Protein AF-A0A3C7WCQ2-F1 (afdb_monomer_lite)

Structure (mmCIF, N/CA/C/O backbone):
data_AF-A0A3C7WCQ2-F1
#
_entry.id   AF-A0A3C7WCQ2-F1
#
loop_
_atom_site.group_PDB
_atom_site.id
_atom_site.type_symbol
_atom_site.label_atom_id
_atom_site.label_alt_id
_atom_site.label_comp_id
_atom_site.label_asym_id
_atom_site.label_entity_id
_atom_site.label_seq_id
_atom_site.pdbx_PDB_ins_code
_atom_site.Cartn_x
_atom_site.Cartn_y
_atom_site.Cartn_z
_atom_site.occupancy
_atom_site.B_iso_or_equiv
_atom_site.auth_seq_id
_atom_site.auth_comp_id
_atom_site.auth_asym_id
_atom_site.auth_atom_id
_atom_site.pdbx_PDB_model_num
ATOM 1 N N . THR A 1 1 ? -6.906 2.577 -3.282 1.00 68.56 1 THR A N 1
ATOM 2 C CA . THR A 1 1 ? -6.595 4.025 -3.158 1.00 68.56 1 THR A CA 1
ATOM 3 C C . THR A 1 1 ? -5.579 4.474 -4.211 1.00 68.56 1 THR A C 1
ATOM 5 O O . THR A 1 1 ? -5.028 3.638 -4.922 1.00 68.56 1 THR A O 1
ATOM 8 N N . HIS A 1 2 ? -5.295 5.782 -4.325 1.00 80.06 2 HIS A N 1
ATOM 9 C CA . HIS A 1 2 ? -4.202 6.302 -5.170 1.00 80.06 2 HIS A CA 1
ATOM 10 C C . HIS A 1 2 ? -2.817 5.774 -4.736 1.00 80.06 2 HIS A C 1
ATOM 12 O O . HIS A 1 2 ? -1.966 5.510 -5.578 1.00 80.06 2 HIS A O 1
ATOM 18 N N . GLU A 1 3 ? -2.600 5.552 -3.436 1.00 83.38 3 GLU A N 1
ATOM 19 C CA . GLU A 1 3 ? -1.350 4.983 -2.919 1.00 83.38 3 GLU A CA 1
ATOM 20 C C . GLU A 1 3 ? -1.156 3.525 -3.342 1.00 83.38 3 GLU A C 1
ATOM 22 O O . GLU A 1 3 ? -0.083 3.186 -3.836 1.00 83.38 3 GLU A O 1
ATOM 27 N N . GLY A 1 4 ? -2.189 2.685 -3.212 1.00 82.94 4 GLY A N 1
ATOM 28 C CA . GLY A 1 4 ? -2.127 1.290 -3.657 1.00 82.94 4 GLY A CA 1
ATOM 29 C C . GLY A 1 4 ? -1.754 1.179 -5.138 1.00 82.94 4 GLY A C 1
ATOM 30 O O . GLY A 1 4 ? -0.865 0.412 -5.494 1.00 82.94 4 GLY A O 1
ATOM 31 N N . LYS A 1 5 ? -2.330 2.036 -5.996 1.00 86.38 5 LYS A N 1
ATOM 32 C CA . LYS A 1 5 ? -1.965 2.104 -7.422 1.00 86.38 5 LYS A CA 1
ATOM 33 C C . LYS A 1 5 ? -0.485 2.444 -7.629 1.00 86.38 5 LYS A C 1
ATOM 35 O O . LYS A 1 5 ? 0.174 1.784 -8.423 1.00 86.38 5 LYS A O 1
ATOM 40 N N . LEU A 1 6 ? 0.052 3.418 -6.887 1.00 88.94 6 LEU A N 1
ATOM 41 C CA . LEU A 1 6 ? 1.476 3.773 -6.955 1.00 88.94 6 LEU A CA 1
ATOM 42 C C . LEU A 1 6 ? 2.391 2.634 -6.480 1.00 88.94 6 LEU A C 1
ATOM 44 O O . LEU A 1 6 ? 3.466 2.440 -7.041 1.00 88.94 6 LEU A O 1
ATOM 48 N N . GLN A 1 7 ? 1.990 1.883 -5.452 1.00 87.31 7 GLN A N 1
ATOM 49 C CA . GLN A 1 7 ? 2.765 0.744 -4.949 1.00 87.31 7 GLN A CA 1
ATOM 50 C C . GLN A 1 7 ? 2.762 -0.426 -5.940 1.00 87.31 7 GLN A C 1
ATOM 52 O O . GLN A 1 7 ? 3.819 -1.004 -6.195 1.00 87.31 7 GLN A O 1
ATOM 57 N N . VAL A 1 8 ? 1.608 -0.723 -6.545 1.00 90.06 8 VAL A N 1
ATOM 58 C CA . VAL A 1 8 ? 1.480 -1.740 -7.599 1.00 90.06 8 VAL A CA 1
ATOM 59 C C . VAL A 1 8 ? 2.293 -1.345 -8.833 1.00 90.06 8 VAL A C 1
ATOM 61 O O . VAL A 1 8 ? 3.089 -2.150 -9.312 1.00 90.06 8 VAL A O 1
ATOM 64 N N . GLU A 1 9 ? 2.175 -0.100 -9.306 1.00 91.50 9 GLU A N 1
ATOM 65 C CA . GLU A 1 9 ? 2.954 0.405 -10.448 1.00 91.50 9 GLU A CA 1
ATOM 66 C C . GLU A 1 9 ? 4.462 0.322 -10.166 1.00 91.50 9 GLU A C 1
ATOM 68 O O . GLU A 1 9 ? 5.232 -0.155 -11.000 1.00 91.50 9 GLU A O 1
ATOM 73 N N . LEU A 1 10 ? 4.905 0.719 -8.967 1.00 93.25 10 LEU A N 1
ATOM 74 C CA . LEU A 1 10 ? 6.307 0.600 -8.566 1.00 93.25 10 LEU A CA 1
ATOM 75 C C . LEU A 1 10 ? 6.788 -0.856 -8.587 1.00 93.25 10 LEU A C 1
ATOM 77 O O . LEU A 1 10 ? 7.898 -1.125 -9.053 1.00 93.25 10 LEU A O 1
ATOM 81 N N . ALA A 1 11 ? 5.978 -1.787 -8.078 1.00 91.00 11 ALA A N 1
ATOM 82 C CA . ALA A 1 11 ? 6.303 -3.209 -8.072 1.00 91.00 11 ALA A CA 1
ATOM 83 C C . ALA A 1 11 ? 6.417 -3.761 -9.501 1.00 91.00 11 ALA A C 1
ATOM 85 O O . ALA A 1 11 ? 7.403 -4.428 -9.817 1.00 91.00 11 ALA A O 1
ATOM 86 N N . GLN A 1 12 ? 5.478 -3.408 -10.384 1.00 89.75 12 GLN A N 1
ATOM 87 C CA . GLN A 1 12 ? 5.509 -3.784 -11.799 1.00 89.75 12 GLN A CA 1
ATOM 88 C C . GLN A 1 12 ? 6.749 -3.229 -12.507 1.00 89.75 12 GLN A C 1
ATOM 90 O O . GLN A 1 12 ? 7.467 -3.979 -13.166 1.00 89.75 12 GLN A O 1
ATOM 95 N N . LEU A 1 13 ? 7.060 -1.941 -12.333 1.00 90.62 13 LEU A N 1
ATOM 96 C CA . LEU A 1 13 ? 8.233 -1.313 -12.950 1.00 90.62 13 LEU A CA 1
ATOM 97 C C . LEU A 1 13 ? 9.543 -1.945 -12.472 1.00 90.62 13 LEU A C 1
ATOM 99 O O . LEU A 1 13 ? 10.427 -2.214 -13.284 1.00 90.62 13 LEU A O 1
ATOM 103 N N . ARG A 1 14 ? 9.668 -2.231 -11.170 1.00 89.06 14 ARG A N 1
ATOM 104 C CA . ARG A 1 14 ? 10.834 -2.940 -10.619 1.00 89.06 14 ARG A CA 1
ATOM 105 C C . ARG A 1 14 ? 10.955 -4.344 -11.201 1.00 89.06 14 ARG A C 1
ATOM 107 O O . ARG A 1 14 ? 12.045 -4.724 -11.622 1.00 89.06 14 ARG A O 1
ATOM 114 N N . HIS A 1 15 ? 9.846 -5.074 -11.283 1.00 87.88 15 HIS A N 1
ATOM 115 C CA . HIS A 1 15 ? 9.806 -6.419 -11.845 1.00 87.88 15 HIS A CA 1
ATOM 116 C C . HIS A 1 15 ? 10.182 -6.452 -13.334 1.00 87.88 15 HIS A C 1
ATOM 118 O O . HIS A 1 15 ? 10.956 -7.306 -13.762 1.00 87.88 15 HIS A O 1
ATOM 124 N N . MET A 1 16 ? 9.679 -5.503 -14.127 1.00 83.75 16 MET A N 1
ATOM 125 C CA . MET A 1 16 ? 10.023 -5.390 -15.545 1.00 83.75 16 MET A CA 1
ATOM 126 C C . MET A 1 16 ? 11.482 -4.969 -15.744 1.00 83.75 16 MET A C 1
ATOM 128 O O . MET A 1 16 ? 12.162 -5.528 -16.601 1.00 83.75 16 MET A O 1
ATOM 132 N N . SER A 1 17 ? 11.993 -4.030 -14.937 1.00 83.38 17 SER A N 1
ATOM 133 C CA . SER A 1 17 ? 13.347 -3.470 -15.091 1.00 83.38 17 SER A CA 1
ATOM 134 C C . SER A 1 17 ? 14.461 -4.520 -15.050 1.00 83.38 17 SER A C 1
ATOM 136 O O . SER A 1 17 ? 15.454 -4.393 -15.764 1.00 83.38 17 SER A O 1
ATOM 138 N N . THR A 1 18 ? 14.281 -5.587 -14.268 1.00 79.12 18 THR A N 1
ATOM 139 C CA . THR A 1 18 ? 15.252 -6.685 -14.159 1.00 79.12 18 THR A CA 1
ATOM 140 C C . THR A 1 18 ? 15.156 -7.675 -15.321 1.00 79.12 18 THR A C 1
ATOM 142 O O . THR A 1 18 ? 16.135 -8.346 -15.638 1.00 79.12 18 THR A O 1
ATOM 145 N N . ARG A 1 19 ? 14.001 -7.751 -15.994 1.00 77.56 19 ARG A N 1
ATOM 146 C CA . ARG A 1 19 ? 13.715 -8.704 -17.082 1.00 77.56 19 ARG A CA 1
ATOM 147 C C . ARG A 1 19 ? 13.895 -8.112 -18.478 1.00 77.56 19 ARG A C 1
ATOM 149 O O . ARG A 1 19 ? 14.196 -8.843 -19.419 1.00 77.56 19 ARG A O 1
ATOM 156 N N . LEU A 1 20 ? 13.795 -6.791 -18.603 1.00 65.31 20 LEU A N 1
ATOM 157 C CA . LEU A 1 20 ? 13.981 -6.055 -19.856 1.00 65.31 20 LEU A CA 1
ATOM 158 C C . LEU A 1 20 ? 15.367 -6.259 -20.487 1.00 65.31 20 LEU A C 1
ATOM 160 O O . LEU A 1 20 ? 15.494 -6.191 -21.702 1.00 65.31 20 LEU A O 1
ATOM 164 N N . VAL A 1 21 ? 16.389 -6.604 -19.699 1.00 59.84 21 VAL A N 1
ATOM 165 C CA . VAL A 1 21 ? 17.760 -6.832 -20.195 1.00 59.84 21 VAL A CA 1
ATOM 166 C C . VAL A 1 21 ? 17.855 -7.979 -21.214 1.00 59.84 21 VAL A C 1
ATOM 168 O O . VAL A 1 21 ? 18.734 -7.949 -22.067 1.00 59.84 21 VAL A O 1
ATOM 171 N N . ARG A 1 22 ? 16.963 -8.980 -21.161 1.00 58.19 22 ARG A N 1
ATOM 172 C CA . ARG A 1 22 ? 17.032 -10.172 -22.032 1.00 58.19 22 ARG A CA 1
ATOM 173 C C . ARG A 1 22 ? 16.144 -10.105 -23.277 1.00 58.19 22 ARG A C 1
ATOM 175 O O . ARG A 1 22 ? 16.426 -10.805 -24.239 1.00 58.19 22 ARG A O 1
ATOM 182 N N . GLY A 1 23 ? 15.091 -9.283 -23.274 1.00 58.31 23 GLY A N 1
ATOM 183 C CA . GLY A 1 23 ? 14.132 -9.195 -24.390 1.00 58.31 23 GLY A CA 1
ATOM 184 C C . GLY A 1 23 ? 14.605 -8.342 -25.573 1.00 58.31 23 GLY A C 1
ATOM 185 O O . GLY A 1 23 ? 13.958 -8.301 -26.612 1.00 58.31 23 GLY A O 1
ATOM 186 N N . TRP A 1 24 ? 15.725 -7.644 -25.414 1.00 59.38 24 TRP A N 1
ATOM 187 C CA . TRP A 1 24 ? 16.161 -6.587 -26.323 1.00 59.38 24 TRP A CA 1
ATOM 188 C C . TRP A 1 24 ? 17.280 -6.990 -27.287 1.00 59.38 24 TRP A C 1
ATOM 190 O O . TRP A 1 24 ? 17.577 -6.251 -28.221 1.00 59.38 24 TRP A O 1
ATOM 200 N N . THR A 1 25 ? 17.826 -8.199 -27.136 1.00 56.38 25 THR A N 1
ATOM 201 C CA . THR A 1 25 ? 18.758 -8.813 -28.099 1.00 56.38 25 THR A CA 1
ATOM 202 C C . THR A 1 25 ? 18.158 -8.933 -29.508 1.00 56.38 25 THR A C 1
ATOM 204 O O . THR A 1 25 ? 18.890 -9.000 -30.493 1.00 56.38 25 THR A O 1
ATOM 207 N N . HIS A 1 26 ? 16.824 -8.929 -29.625 1.00 56.03 26 HIS A N 1
ATOM 208 C CA . HIS A 1 26 ? 16.102 -8.915 -30.900 1.00 56.03 26 HIS A CA 1
ATOM 209 C C . HIS A 1 26 ? 15.926 -7.507 -31.503 1.00 56.03 26 HIS A C 1
ATOM 211 O O . HIS A 1 26 ? 15.875 -7.386 -32.726 1.00 56.03 26 HIS A O 1
ATOM 217 N N . LEU A 1 27 ? 15.879 -6.447 -30.684 1.00 56.66 27 LEU A N 1
ATOM 218 C CA . LEU A 1 27 ? 15.694 -5.058 -31.140 1.00 56.66 27 LEU A CA 1
ATOM 219 C C . LEU A 1 27 ? 16.964 -4.486 -31.784 1.00 56.66 27 LEU A C 1
ATOM 221 O O . LEU A 1 27 ? 16.879 -3.763 -32.775 1.00 56.66 27 LEU A O 1
ATOM 225 N N . GLU A 1 28 ? 18.142 -4.858 -31.277 1.00 55.53 28 GLU A N 1
ATOM 226 C CA . GLU A 1 28 ? 19.426 -4.490 -31.895 1.00 55.53 28 GLU A CA 1
ATOM 227 C C . GLU A 1 28 ? 19.623 -5.169 -33.258 1.00 55.53 28 GLU A C 1
ATOM 229 O O . GLU A 1 28 ? 20.140 -4.557 -34.192 1.00 55.53 28 GLU A O 1
ATOM 234 N N . ARG A 1 29 ? 19.149 -6.415 -33.414 1.00 54.28 29 ARG A N 1
ATOM 235 C CA . ARG A 1 29 ? 19.269 -7.172 -34.672 1.00 54.28 29 ARG A CA 1
ATOM 236 C C . ARG A 1 29 ? 18.349 -6.667 -35.781 1.00 54.28 29 ARG A C 1
ATOM 238 O O . ARG A 1 29 ? 18.712 -6.781 -36.946 1.00 54.28 29 ARG A O 1
ATOM 245 N N . GLN A 1 30 ? 17.196 -6.085 -35.447 1.00 54.34 30 GLN A N 1
ATOM 246 C CA . GLN A 1 30 ? 16.283 -5.517 -36.447 1.00 54.34 30 GLN A CA 1
ATOM 247 C C . GLN A 1 30 ? 16.781 -4.203 -3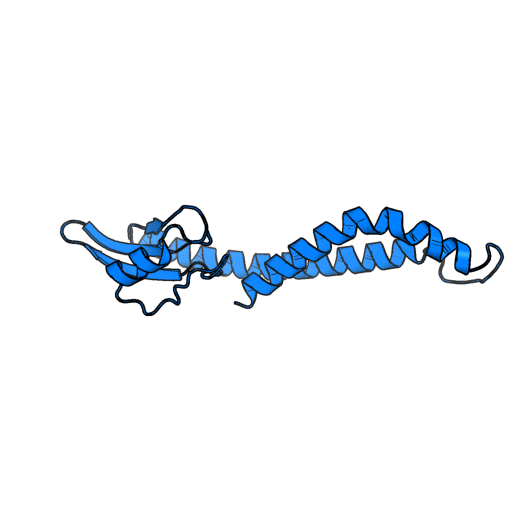7.067 1.00 54.34 30 GLN A C 1
ATOM 249 O O . GLN A 1 30 ? 16.280 -3.817 -38.120 1.00 54.34 30 GLN A O 1
ATOM 254 N N . LYS A 1 31 ? 17.753 -3.513 -36.454 1.00 54.84 31 LYS A N 1
ATOM 255 C CA . LYS A 1 31 ? 18.180 -2.180 -36.906 1.00 54.84 31 LYS A CA 1
ATOM 256 C C . LYS A 1 31 ? 19.375 -2.131 -37.852 1.00 54.84 31 LYS A C 1
ATOM 258 O O . LYS A 1 31 ? 19.694 -1.035 -38.292 1.00 54.84 31 LYS A O 1
ATOM 263 N N . GLY A 1 32 ? 19.962 -3.271 -38.227 1.00 50.34 32 GLY A N 1
ATOM 264 C CA . GLY A 1 32 ? 21.065 -3.327 -39.193 1.00 50.34 32 GLY A CA 1
ATOM 265 C C . GLY A 1 32 ? 22.326 -2.649 -38.646 1.00 50.34 32 GLY A C 1
ATOM 266 O O . GLY A 1 32 ? 22.397 -1.434 -38.518 1.00 50.34 32 GLY A O 1
ATOM 267 N N . GLY A 1 33 ? 23.335 -3.442 -38.293 1.00 58.81 33 GLY A N 1
ATOM 268 C CA . GLY A 1 33 ? 24.495 -3.024 -37.494 1.00 58.81 33 GLY A CA 1
ATOM 269 C C . GLY A 1 33 ? 25.460 -1.988 -38.091 1.00 58.81 33 GLY A C 1
ATOM 270 O O . GLY A 1 33 ? 26.606 -1.957 -37.657 1.00 58.81 33 GLY A O 1
ATOM 271 N N . ILE A 1 34 ? 25.074 -1.157 -39.065 1.00 56.56 34 ILE A N 1
ATOM 272 C CA . ILE A 1 34 ? 25.967 -0.162 -39.673 1.00 56.56 34 ILE A CA 1
ATOM 273 C C . ILE A 1 34 ? 25.217 1.151 -39.943 1.00 56.56 34 ILE A C 1
ATOM 275 O O . ILE A 1 34 ? 24.388 1.238 -40.840 1.00 56.56 34 ILE A O 1
ATOM 279 N N . GLY A 1 35 ? 25.597 2.197 -39.203 1.00 58.59 35 GLY A N 1
ATOM 280 C CA . GLY A 1 35 ? 25.597 3.569 -39.712 1.00 58.59 35 GLY A CA 1
ATOM 281 C C . GLY A 1 35 ? 24.258 4.305 -39.774 1.00 58.59 35 GLY A C 1
ATOM 282 O O . GLY A 1 35 ? 23.763 4.601 -40.854 1.00 58.59 35 GLY A O 1
ATOM 283 N N . LEU A 1 36 ? 23.763 4.771 -38.628 1.00 48.75 36 LEU A N 1
ATOM 284 C CA . LEU A 1 36 ? 22.943 5.984 -38.576 1.00 48.75 36 LEU A CA 1
ATOM 285 C C . LEU A 1 36 ? 23.495 6.867 -37.457 1.00 48.75 36 LEU A C 1
ATOM 287 O O . LEU A 1 36 ? 23.590 6.428 -36.313 1.00 48.75 36 LEU A O 1
ATOM 291 N N . ARG A 1 37 ? 23.886 8.103 -37.795 1.00 56.06 37 ARG A N 1
ATOM 292 C CA . ARG A 1 37 ? 24.204 9.181 -36.842 1.00 56.06 37 ARG A CA 1
ATOM 293 C C . ARG A 1 37 ? 22.943 9.500 -36.027 1.00 56.06 37 ARG A C 1
ATOM 295 O O . ARG A 1 37 ? 22.211 10.433 -36.332 1.00 56.06 37 ARG A O 1
ATOM 302 N N . GLY A 1 38 ? 22.657 8.658 -35.043 1.00 59.41 38 GLY A N 1
ATOM 303 C CA . GLY A 1 38 ? 21.657 8.861 -34.005 1.00 59.41 38 GLY A CA 1
ATOM 304 C C . GLY A 1 38 ? 22.319 9.321 -32.704 1.00 59.41 38 GLY A C 1
ATOM 305 O O . GLY A 1 38 ? 23.549 9.320 -32.620 1.00 59.41 38 GLY A O 1
ATOM 306 N N . PRO A 1 39 ? 21.529 9.741 -31.700 1.00 55.41 39 PRO A N 1
ATOM 307 C CA . PRO A 1 39 ? 22.051 10.181 -30.406 1.00 55.41 39 PRO A CA 1
ATOM 308 C C . PRO A 1 39 ? 23.033 9.144 -29.841 1.00 55.41 39 PRO A C 1
ATOM 310 O O . PRO A 1 39 ? 22.784 7.949 -29.948 1.00 55.41 39 PRO A O 1
ATOM 313 N N . GLY A 1 40 ? 24.143 9.593 -29.244 1.00 69.31 40 GLY A N 1
ATOM 314 C CA . GLY A 1 40 ? 25.225 8.723 -28.748 1.00 69.31 40 GLY A CA 1
ATOM 315 C C . GLY A 1 40 ? 24.852 7.774 -27.596 1.00 69.31 40 GLY A C 1
ATOM 316 O O . GLY A 1 40 ? 25.729 7.100 -27.072 1.00 69.31 40 GLY A O 1
ATOM 317 N N . GLU A 1 41 ? 23.577 7.731 -27.202 1.00 73.94 41 GLU A N 1
ATOM 318 C CA . GLU A 1 41 ? 23.008 6.818 -26.208 1.00 73.94 41 GLU A CA 1
ATOM 319 C C . GLU A 1 41 ? 22.254 5.702 -26.953 1.00 73.94 41 GLU A C 1
ATOM 321 O O . GLU A 1 41 ? 21.450 5.969 -27.853 1.00 73.94 41 GLU A O 1
ATOM 326 N N . THR A 1 42 ? 22.495 4.440 -26.592 1.00 76.94 42 THR A N 1
ATOM 327 C CA . THR A 1 42 ? 21.740 3.317 -27.169 1.00 76.94 42 THR A CA 1
ATOM 328 C C . THR A 1 42 ? 20.269 3.404 -26.754 1.00 76.94 42 THR A C 1
ATOM 330 O O . THR A 1 42 ? 19.943 3.868 -25.661 1.00 76.94 42 THR A O 1
ATOM 333 N N . GLN A 1 43 ? 19.343 2.892 -27.576 1.00 73.62 43 GLN A N 1
ATOM 334 C CA . GLN A 1 43 ? 17.921 2.847 -27.190 1.00 73.62 43 GLN A CA 1
ATOM 335 C C . GLN A 1 43 ? 17.713 2.115 -25.849 1.00 73.62 43 GLN A C 1
ATOM 337 O O . GLN A 1 43 ? 16.836 2.476 -25.067 1.00 73.62 43 GLN A O 1
ATOM 342 N N . LEU A 1 44 ? 18.567 1.122 -25.567 1.00 75.50 44 LEU A N 1
ATOM 343 C CA . LEU A 1 44 ? 18.628 0.385 -24.302 1.00 75.50 44 LEU A CA 1
ATOM 344 C C . LEU A 1 44 ? 18.906 1.282 -23.106 1.00 75.50 44 LEU A C 1
ATOM 346 O O . LEU A 1 44 ? 18.255 1.174 -22.063 1.00 75.50 44 LEU A O 1
ATOM 350 N N . GLU A 1 45 ? 19.903 2.144 -23.237 1.00 78.88 45 GLU A N 1
ATOM 351 C CA . GLU A 1 45 ? 20.271 3.096 -22.200 1.00 78.88 45 GLU A CA 1
ATOM 352 C C . GLU A 1 45 ? 19.175 4.139 -22.006 1.00 78.88 45 GLU A C 1
ATOM 354 O O . GLU A 1 45 ? 18.788 4.393 -20.861 1.00 78.88 45 GLU A O 1
ATOM 359 N N . THR A 1 46 ? 18.592 4.645 -23.098 1.00 82.44 46 THR A N 1
ATOM 360 C CA . THR A 1 46 ? 17.478 5.594 -23.039 1.00 82.44 46 THR A CA 1
ATOM 361 C C . THR A 1 46 ? 16.273 5.012 -22.293 1.00 82.44 46 THR A C 1
ATOM 363 O O . THR A 1 46 ? 15.788 5.642 -21.350 1.00 82.44 46 THR A O 1
ATOM 366 N N . ASP A 1 47 ? 15.814 3.797 -22.600 1.00 81.00 47 ASP A N 1
ATOM 367 C CA . ASP A 1 47 ? 14.646 3.230 -21.904 1.00 81.00 47 ASP A CA 1
ATOM 368 C C . ASP A 1 47 ? 14.952 2.847 -20.458 1.00 81.00 47 ASP A C 1
ATOM 370 O O . ASP A 1 47 ? 14.123 3.061 -19.566 1.00 81.00 47 ASP A O 1
ATOM 374 N N . ARG A 1 48 ? 16.163 2.350 -20.169 1.00 82.94 48 ARG A N 1
ATOM 375 C CA . ARG A 1 48 ? 16.607 2.149 -18.780 1.00 82.94 48 ARG A CA 1
ATOM 376 C C . ARG A 1 48 ? 16.579 3.463 -18.006 1.00 82.94 48 ARG A C 1
ATOM 378 O O . ARG A 1 48 ? 16.161 3.482 -16.844 1.00 82.94 48 ARG A O 1
ATOM 385 N N . ARG A 1 49 ? 17.004 4.563 -18.629 1.00 86.94 49 ARG A N 1
ATOM 386 C CA . ARG A 1 49 ? 16.970 5.904 -18.041 1.00 86.94 49 ARG A CA 1
ATOM 387 C C . ARG A 1 49 ? 15.534 6.373 -17.806 1.00 86.94 49 ARG A C 1
ATOM 389 O O . ARG A 1 49 ? 15.242 6.837 -16.702 1.00 86.94 49 ARG A O 1
ATOM 396 N N . LEU A 1 50 ? 14.629 6.184 -18.768 1.00 88.38 50 LEU A N 1
ATOM 397 C CA . LEU A 1 50 ? 13.205 6.519 -18.631 1.00 88.38 50 LEU A CA 1
ATOM 398 C C . LEU A 1 50 ? 12.532 5.725 -17.500 1.00 88.38 50 LEU A C 1
ATOM 400 O O . LEU A 1 50 ? 11.850 6.310 -16.654 1.00 88.38 50 LEU A O 1
ATOM 404 N N . LEU A 1 51 ? 12.787 4.418 -17.409 1.00 88.75 51 LEU A N 1
ATOM 405 C CA . LEU A 1 51 ? 12.272 3.571 -16.329 1.00 88.75 51 LEU A CA 1
ATOM 406 C C . LEU A 1 51 ? 12.792 4.003 -14.958 1.00 88.75 51 LEU A C 1
ATOM 408 O O . LEU A 1 51 ? 12.008 4.138 -14.016 1.00 88.75 51 LEU A O 1
ATOM 412 N N . ARG A 1 52 ? 14.097 4.273 -14.831 1.00 90.25 52 ARG A N 1
ATOM 413 C CA . ARG A 1 52 ? 14.687 4.785 -13.581 1.00 90.25 52 ARG A CA 1
ATOM 414 C C . ARG A 1 52 ? 14.077 6.126 -13.180 1.00 90.25 52 ARG A C 1
ATOM 416 O O . ARG A 1 52 ? 13.759 6.316 -12.005 1.00 90.25 52 ARG A O 1
ATOM 423 N N . ALA A 1 53 ? 13.874 7.035 -14.134 1.00 93.69 53 ALA A N 1
ATOM 424 C CA . ALA A 1 53 ? 13.234 8.323 -13.882 1.00 93.69 53 ALA A CA 1
ATOM 425 C C . ALA A 1 53 ? 11.788 8.149 -13.391 1.00 93.69 53 ALA A C 1
ATOM 427 O O . ALA A 1 53 ? 11.383 8.789 -12.414 1.00 93.69 53 ALA A O 1
ATOM 428 N N . ARG A 1 54 ? 11.026 7.229 -14.000 1.00 93.62 54 ARG A N 1
ATOM 429 C CA . ARG A 1 54 ? 9.660 6.910 -13.56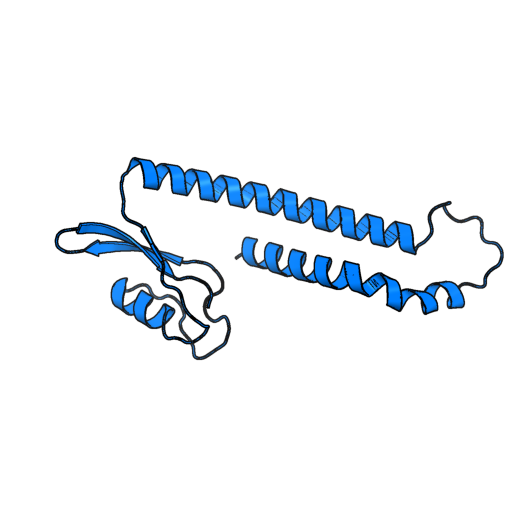7 1.00 93.62 54 ARG A CA 1
ATOM 430 C C . ARG A 1 54 ? 9.629 6.315 -12.160 1.00 93.62 54 ARG A C 1
ATOM 432 O O . ARG A 1 54 ? 8.866 6.797 -11.324 1.00 93.62 54 ARG A O 1
ATOM 439 N N . ILE A 1 55 ? 10.498 5.343 -11.871 1.00 93.44 55 ILE A N 1
ATOM 440 C CA . ILE A 1 55 ? 10.651 4.752 -10.532 1.00 93.44 55 ILE A CA 1
ATOM 441 C C . ILE A 1 55 ? 10.958 5.844 -9.500 1.00 93.44 55 ILE A C 1
ATOM 443 O O . ILE A 1 55 ? 10.288 5.914 -8.470 1.00 93.44 55 ILE A O 1
ATOM 447 N N . LYS A 1 56 ? 11.919 6.733 -9.785 1.00 95.50 56 LYS A N 1
ATOM 448 C CA . LYS A 1 56 ? 12.284 7.847 -8.894 1.00 95.50 56 LYS A CA 1
ATOM 449 C C . LYS A 1 56 ? 11.093 8.771 -8.622 1.00 95.50 56 LYS A C 1
ATOM 451 O O . LYS A 1 56 ? 10.863 9.149 -7.475 1.00 95.50 56 LYS A O 1
ATOM 456 N N . SER A 1 57 ? 10.310 9.095 -9.652 1.00 95.44 57 SER A N 1
ATOM 457 C CA . SER A 1 57 ? 9.102 9.920 -9.518 1.00 95.44 57 SER A CA 1
ATOM 458 C C . SER A 1 57 ? 8.058 9.273 -8.599 1.00 95.44 57 SER A C 1
ATOM 460 O O . SER A 1 57 ? 7.544 9.926 -7.689 1.00 95.44 57 SER A O 1
ATOM 462 N N . ILE A 1 58 ? 7.777 7.980 -8.788 1.00 93.75 58 ILE A N 1
ATOM 463 C CA . ILE A 1 58 ? 6.801 7.242 -7.973 1.00 93.75 58 ILE A CA 1
ATOM 464 C C . ILE A 1 58 ? 7.271 7.125 -6.521 1.00 93.75 58 ILE A C 1
ATOM 466 O O . ILE A 1 58 ? 6.481 7.366 -5.609 1.00 93.75 58 ILE A O 1
ATOM 470 N N . VAL A 1 59 ? 8.554 6.826 -6.291 1.00 94.56 59 VAL A N 1
ATOM 471 C CA . VAL A 1 59 ? 9.134 6.775 -4.939 1.00 94.56 59 VAL A CA 1
ATOM 472 C C . VAL A 1 59 ? 8.971 8.120 -4.227 1.00 94.56 59 VAL A C 1
ATOM 474 O O . VAL A 1 59 ? 8.467 8.144 -3.107 1.00 94.56 59 VAL A O 1
ATOM 477 N N . GLY A 1 60 ? 9.275 9.241 -4.890 1.00 95.25 60 GLY A N 1
ATOM 478 C CA . GLY A 1 60 ? 9.082 10.572 -4.303 1.00 95.25 60 GLY A CA 1
ATOM 479 C C . GLY A 1 60 ? 7.616 10.894 -3.974 1.00 95.25 60 GLY A C 1
ATOM 480 O O . GLY A 1 60 ? 7.326 11.550 -2.972 1.00 95.25 60 GLY A O 1
ATOM 481 N N . ARG A 1 61 ? 6.657 10.399 -4.771 1.00 92.81 61 ARG A N 1
ATOM 482 C CA . ARG A 1 61 ? 5.220 10.509 -4.448 1.00 92.81 61 ARG A CA 1
ATOM 483 C C . ARG A 1 61 ? 4.854 9.666 -3.223 1.00 92.81 61 ARG A C 1
ATOM 485 O O . ARG A 1 61 ? 4.154 10.161 -2.344 1.00 92.81 61 ARG A O 1
ATOM 492 N N . LEU A 1 62 ? 5.351 8.432 -3.136 1.00 91.81 62 LEU A N 1
ATOM 493 C CA . LEU A 1 62 ? 5.124 7.547 -1.988 1.00 91.81 62 LEU A CA 1
ATOM 494 C C . LEU A 1 62 ? 5.736 8.103 -0.695 1.00 91.81 62 LEU A C 1
ATOM 496 O O . LEU A 1 62 ? 5.136 7.961 0.368 1.00 91.81 62 LEU A O 1
ATOM 500 N N . GLU A 1 63 ? 6.882 8.780 -0.761 1.00 93.56 63 GLU A N 1
ATOM 501 C CA . GLU A 1 63 ? 7.481 9.447 0.402 1.00 93.56 63 GLU A CA 1
ATOM 502 C C . GLU A 1 63 ? 6.580 10.541 0.980 1.00 93.56 63 GLU A C 1
ATOM 504 O O . GLU A 1 63 ? 6.419 10.619 2.199 1.00 93.56 63 GLU A O 1
ATOM 509 N N . LYS A 1 64 ? 5.937 11.350 0.129 1.00 90.62 64 LYS A N 1
ATOM 510 C CA . LYS A 1 64 ? 4.967 12.359 0.587 1.00 90.62 64 LYS A CA 1
ATOM 511 C C . LYS A 1 64 ? 3.806 11.711 1.343 1.00 90.62 64 LYS A C 1
ATOM 513 O O . LYS A 1 64 ? 3.447 12.170 2.425 1.00 90.62 64 LYS A O 1
ATOM 518 N N . VAL A 1 65 ? 3.280 10.603 0.819 1.00 87.31 65 VAL A N 1
ATOM 519 C CA . VAL A 1 65 ? 2.198 9.848 1.468 1.00 87.31 65 VAL A CA 1
ATOM 520 C C . VAL A 1 65 ? 2.655 9.247 2.804 1.00 87.31 65 VAL A C 1
ATOM 522 O O . VAL A 1 65 ? 1.937 9.327 3.802 1.00 87.31 65 VAL A O 1
ATOM 525 N N . ARG A 1 66 ? 3.882 8.712 2.871 1.00 87.56 66 ARG A N 1
ATOM 526 C CA . ARG A 1 66 ? 4.475 8.209 4.123 1.00 87.56 66 ARG A CA 1
ATOM 527 C C . ARG A 1 66 ? 4.593 9.303 5.183 1.00 87.56 66 ARG A C 1
ATOM 529 O O . ARG A 1 66 ? 4.185 9.070 6.318 1.00 87.56 66 ARG A O 1
ATOM 536 N N . ARG A 1 67 ? 5.068 10.498 4.812 1.00 89.81 67 ARG A N 1
ATOM 537 C CA . ARG A 1 67 ? 5.155 11.651 5.727 1.00 89.81 67 ARG A CA 1
ATOM 538 C C . ARG A 1 67 ? 3.785 12.038 6.284 1.00 89.81 67 ARG A C 1
ATOM 540 O O . ARG A 1 67 ? 3.660 12.261 7.485 1.00 89.81 67 ARG A O 1
ATOM 547 N N . GLN A 1 68 ? 2.749 12.050 5.445 1.00 85.75 68 GLN A N 1
ATOM 548 C CA . GLN A 1 68 ? 1.379 12.332 5.884 1.00 85.75 68 GLN A CA 1
ATOM 549 C C . GLN A 1 68 ? 0.864 11.274 6.878 1.00 85.75 68 GLN A C 1
ATOM 551 O O . GLN A 1 68 ? 0.307 11.617 7.923 1.00 85.75 68 GLN A O 1
ATOM 556 N N . ARG A 1 69 ? 1.105 9.981 6.615 1.00 83.25 69 ARG A N 1
ATOM 557 C CA . ARG A 1 69 ? 0.763 8.898 7.559 1.00 83.25 69 ARG A CA 1
ATOM 558 C C . ARG A 1 69 ? 1.506 9.029 8.889 1.00 83.25 69 ARG A C 1
ATOM 560 O O . ARG A 1 69 ? 0.930 8.753 9.942 1.00 83.25 69 ARG A O 1
ATOM 567 N N . GLU A 1 70 ? 2.773 9.427 8.854 1.00 86.31 70 GLU A N 1
ATOM 568 C CA . GLU A 1 70 ? 3.604 9.580 10.047 1.00 86.31 70 GLU A CA 1
ATOM 569 C C . GLU A 1 70 ? 3.136 10.726 10.950 1.00 86.31 70 GLU A C 1
ATOM 571 O O . GLU A 1 70 ? 3.067 10.552 12.168 1.00 86.31 70 GLU A O 1
ATOM 576 N N . GLN A 1 71 ? 2.695 11.845 10.370 1.00 84.25 71 GLN A N 1
ATOM 577 C CA . GLN A 1 71 ? 2.040 12.921 11.122 1.00 84.25 71 GLN A CA 1
ATOM 578 C C . GLN A 1 71 ? 0.785 12.412 11.850 1.00 84.25 71 GLN A C 1
ATOM 580 O O . GLN A 1 71 ? 0.633 12.637 13.053 1.00 84.25 71 GLN A O 1
ATOM 585 N N . GLY A 1 72 ? -0.058 11.626 11.168 1.00 78.25 72 GLY A N 1
ATOM 586 C CA . GLY A 1 72 ? -1.220 10.980 11.790 1.00 78.25 72 GLY A CA 1
ATOM 587 C C . GLY A 1 72 ? -0.845 10.009 12.919 1.00 78.25 72 GLY A C 1
ATOM 588 O O . GLY A 1 72 ? -1.507 9.975 13.956 1.00 78.25 72 GLY A O 1
ATOM 589 N N . ARG A 1 73 ? 0.252 9.250 12.774 1.00 80.06 73 ARG A N 1
ATOM 590 C CA . ARG A 1 73 ? 0.782 8.383 13.847 1.00 80.06 73 ARG A CA 1
ATOM 591 C C . ARG A 1 73 ? 1.288 9.182 15.047 1.00 80.06 73 ARG A C 1
ATOM 593 O O . ARG A 1 73 ? 1.144 8.718 16.173 1.00 80.06 73 ARG A O 1
ATOM 600 N N . ARG A 1 74 ? 1.892 10.353 14.829 1.00 81.19 74 ARG A N 1
ATOM 601 C CA . ARG A 1 74 ? 2.409 11.212 15.906 1.00 81.19 74 ARG A CA 1
ATOM 602 C C . ARG A 1 74 ? 1.281 11.764 16.777 1.00 81.19 74 ARG A C 1
ATOM 604 O O . ARG A 1 74 ? 1.415 11.751 17.995 1.00 81.19 74 ARG A O 1
ATOM 611 N N . SER A 1 75 ? 0.168 12.170 16.165 1.00 73.56 75 SER A N 1
ATOM 612 C CA . SER A 1 75 ? -1.041 12.581 16.893 1.00 73.56 75 SER A CA 1
ATOM 613 C C . SER A 1 75 ? -1.584 11.448 17.775 1.00 73.56 75 SER A C 1
ATOM 615 O O . SER A 1 75 ? -1.843 11.676 18.951 1.00 73.56 75 SER A O 1
ATOM 617 N N . ARG A 1 76 ? -1.641 10.211 17.256 1.00 71.00 76 ARG A N 1
ATOM 618 C CA . ARG A 1 76 ? -2.077 9.036 18.033 1.00 71.00 76 ARG A CA 1
ATOM 619 C C . ARG A 1 76 ? -1.148 8.696 19.193 1.00 71.00 76 ARG A C 1
ATOM 621 O O . ARG A 1 76 ? -1.628 8.465 20.293 1.00 71.00 76 ARG A O 1
ATOM 628 N N . ARG A 1 77 ? 0.171 8.716 18.963 1.00 73.62 77 ARG A N 1
ATOM 629 C CA . ARG A 1 77 ? 1.168 8.471 20.020 1.00 73.62 77 ARG A CA 1
ATOM 630 C C . ARG A 1 77 ? 1.070 9.487 21.153 1.00 73.62 77 ARG A C 1
ATOM 632 O O . ARG A 1 77 ? 1.238 9.117 22.302 1.00 73.62 77 ARG A O 1
ATOM 639 N N . ARG A 1 78 ? 0.782 10.750 20.831 1.00 70.06 78 ARG A N 1
ATOM 640 C CA . ARG A 1 78 ? 0.614 11.810 21.833 1.00 70.06 78 ARG A CA 1
ATOM 641 C C . ARG A 1 78 ? -0.676 11.668 22.646 1.00 70.06 78 ARG A C 1
ATOM 643 O O . ARG A 1 78 ? -0.732 12.172 23.754 1.00 70.06 78 ARG A O 1
ATOM 650 N N . ALA A 1 79 ? -1.693 11.021 22.084 1.00 70.31 79 ALA A N 1
ATOM 651 C CA . ALA A 1 79 ? -2.972 10.778 22.741 1.00 70.31 79 ALA A CA 1
ATOM 652 C C . ALA A 1 79 ? -3.021 9.436 23.500 1.00 70.31 79 ALA A C 1
ATOM 654 O O . ALA A 1 79 ? -4.091 9.071 23.968 1.00 70.31 79 ALA A O 1
ATOM 655 N N . GLU A 1 80 ? -1.907 8.689 23.556 1.00 74.75 80 GLU A N 1
ATOM 656 C CA . GLU A 1 80 ? -1.784 7.372 24.213 1.00 74.75 80 GLU A CA 1
ATOM 657 C C . GLU A 1 80 ? -2.848 6.338 23.798 1.00 74.75 80 GLU A C 1
ATOM 659 O O . GLU A 1 80 ? -3.090 5.359 24.492 1.00 74.75 80 GLU A O 1
ATOM 664 N N . VAL A 1 81 ? -3.457 6.515 22.620 1.00 79.88 81 VAL A N 1
ATOM 665 C CA . VAL A 1 81 ? -4.530 5.641 22.130 1.00 79.88 81 VAL A CA 1
ATOM 666 C C . VAL A 1 81 ? -3.937 4.301 21.669 1.00 79.88 81 VAL A C 1
ATOM 668 O O . VAL A 1 81 ? -3.171 4.290 20.690 1.00 79.88 81 VAL A O 1
ATOM 671 N N . PRO A 1 82 ? -4.302 3.163 22.293 1.00 85.50 82 PRO A N 1
ATOM 672 C CA . PRO A 1 82 ? -3.847 1.846 21.869 1.00 85.50 82 PRO A CA 1
ATOM 673 C C . PRO A 1 82 ? -4.249 1.566 20.419 1.00 85.50 82 PRO A C 1
ATOM 675 O O . PRO A 1 82 ? -5.347 1.904 19.973 1.00 85.50 82 PRO A O 1
ATOM 678 N N . THR A 1 83 ? -3.345 0.959 19.652 1.00 86.19 83 THR A N 1
ATOM 679 C CA . THR A 1 83 ? -3.592 0.595 18.251 1.00 86.19 83 THR A CA 1
ATOM 680 C C . THR A 1 83 ? -3.375 -0.902 18.069 1.00 86.19 83 THR A C 1
ATOM 682 O O . THR A 1 83 ? -2.283 -1.399 18.332 1.00 86.19 83 THR A O 1
ATOM 685 N N . VAL A 1 84 ? -4.397 -1.598 17.578 1.00 89.44 84 VAL A N 1
ATOM 686 C CA . VAL A 1 84 ? -4.411 -3.044 17.330 1.00 89.44 84 VAL A CA 1
ATOM 687 C C . VAL A 1 84 ? -4.514 -3.283 15.827 1.00 89.44 84 VAL A C 1
ATOM 689 O O . VAL A 1 84 ? -5.291 -2.618 15.144 1.00 89.44 84 VAL A O 1
ATOM 692 N N . ALA A 1 85 ? -3.735 -4.223 15.297 1.00 90.44 85 ALA A N 1
ATOM 693 C CA . ALA A 1 85 ? -3.773 -4.590 13.884 1.00 90.44 85 ALA A CA 1
ATOM 694 C C . ALA A 1 85 ? -4.152 -6.062 13.719 1.00 90.44 85 ALA A C 1
ATOM 696 O O . ALA A 1 85 ? -3.549 -6.929 14.348 1.00 90.44 85 ALA A O 1
ATOM 697 N N . LEU A 1 86 ? -5.125 -6.335 12.849 1.00 89.12 86 LEU A N 1
ATOM 698 C CA . LEU A 1 86 ? -5.479 -7.693 12.446 1.00 89.12 86 LEU A CA 1
ATOM 699 C C . LEU A 1 86 ? -4.488 -8.174 11.387 1.00 89.12 86 LEU A C 1
ATOM 701 O O . LEU A 1 86 ? -4.273 -7.486 10.392 1.00 89.12 86 LEU A O 1
ATOM 705 N N . VAL A 1 87 ? -3.901 -9.354 11.586 1.00 88.50 87 VAL A N 1
ATOM 706 C CA . VAL A 1 87 ? -2.921 -9.973 10.677 1.00 88.50 87 VAL A CA 1
ATOM 707 C C . VAL A 1 87 ? -3.327 -11.409 10.347 1.00 88.50 87 VAL A C 1
ATOM 709 O O . VAL A 1 87 ? -4.043 -12.045 11.114 1.00 88.50 87 VAL A O 1
ATOM 712 N N . GLY A 1 88 ? -2.904 -11.913 9.187 1.00 87.88 88 GLY A N 1
ATOM 713 C CA . GLY A 1 88 ? -3.247 -13.253 8.692 1.00 87.88 88 GLY A CA 1
ATOM 714 C C . GLY A 1 88 ? -3.446 -13.270 7.176 1.00 87.88 88 GLY A C 1
ATOM 715 O O . GLY A 1 88 ? -3.525 -12.206 6.566 1.00 87.88 88 GLY A O 1
ATOM 716 N N . TYR A 1 89 ? -3.565 -14.454 6.573 1.00 88.06 89 TYR A N 1
ATOM 717 C CA . TYR A 1 89 ? -3.732 -14.621 5.121 1.00 88.06 89 TYR A CA 1
ATOM 718 C C . TYR A 1 89 ? -5.000 -13.955 4.564 1.00 88.06 89 TYR A C 1
ATOM 720 O O . TYR A 1 89 ? -5.979 -13.700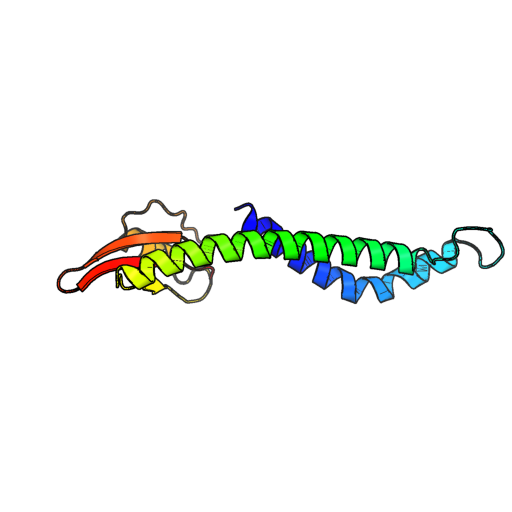 5.281 1.00 88.06 89 TYR A O 1
ATOM 728 N N . THR A 1 90 ? -5.012 -13.684 3.259 1.00 81.12 90 THR A N 1
ATOM 729 C CA . THR A 1 90 ? -6.227 -13.380 2.491 1.00 81.12 90 THR A CA 1
ATOM 730 C C . THR A 1 90 ? -7.316 -14.403 2.799 1.00 81.12 90 THR A C 1
ATOM 732 O O . THR A 1 90 ? -7.025 -15.591 2.904 1.00 81.12 90 THR A O 1
ATOM 735 N N . ASN A 1 91 ? -8.559 -13.938 2.933 1.00 82.25 91 ASN A N 1
ATOM 736 C CA . ASN A 1 91 ? -9.725 -14.768 3.247 1.00 82.25 91 ASN A CA 1
ATOM 737 C C . ASN A 1 91 ? -9.722 -15.475 4.622 1.00 82.25 91 ASN A C 1
ATOM 739 O O . ASN A 1 91 ? -10.631 -16.232 4.931 1.00 82.25 91 ASN A O 1
ATOM 743 N N . ALA A 1 92 ? -8.776 -15.174 5.517 1.00 86.19 92 ALA A N 1
ATOM 744 C CA . ALA A 1 92 ? -8.786 -15.698 6.891 1.00 86.19 92 ALA A CA 1
ATOM 745 C C . ALA A 1 92 ? -9.887 -15.087 7.796 1.00 86.19 92 ALA A C 1
ATOM 747 O O . ALA A 1 92 ? -9.784 -15.139 9.016 1.00 86.19 92 ALA A O 1
ATOM 748 N N . GLY A 1 93 ? -10.899 -14.421 7.227 1.00 85.56 93 GLY A N 1
ATOM 749 C CA . GLY A 1 93 ? -11.975 -13.773 7.987 1.00 85.56 93 GLY A CA 1
ATOM 750 C C . GLY A 1 93 ? -11.600 -12.461 8.691 1.00 85.56 93 GLY A C 1
ATOM 751 O O . GLY A 1 93 ? -12.403 -11.952 9.469 1.00 85.56 93 GLY A O 1
ATOM 752 N N . LYS A 1 94 ? -10.424 -11.872 8.416 1.00 90.88 94 LYS A N 1
ATOM 753 C CA . LYS A 1 94 ? -9.975 -10.611 9.051 1.00 90.88 94 LYS A CA 1
ATOM 754 C C . LYS A 1 94 ? -10.980 -9.469 8.889 1.00 90.88 94 LYS A C 1
ATOM 756 O O . LYS A 1 94 ? -11.371 -8.858 9.878 1.00 90.88 94 LYS A O 1
ATOM 761 N N . SER A 1 95 ? -11.442 -9.225 7.663 1.00 87.50 95 SER A N 1
ATOM 762 C CA . SER A 1 95 ? -12.400 -8.153 7.368 1.00 87.50 95 SER A CA 1
ATOM 763 C C . SER A 1 95 ? -13.790 -8.448 7.938 1.00 87.50 95 SER A C 1
ATOM 765 O O . SER A 1 95 ? -14.474 -7.537 8.392 1.00 87.50 95 SER A O 1
ATOM 767 N N . THR A 1 96 ? -14.178 -9.724 8.026 1.00 87.81 96 THR A N 1
ATOM 768 C CA . THR A 1 96 ? -15.406 -10.149 8.716 1.00 87.81 96 THR A CA 1
ATOM 769 C C . THR A 1 96 ? -15.340 -9.837 10.212 1.00 87.81 96 THR A C 1
ATOM 771 O O . THR A 1 96 ? -16.261 -9.223 10.748 1.00 87.81 96 THR A O 1
ATOM 774 N N . LEU A 1 97 ? -14.233 -10.185 10.879 1.00 89.12 97 LEU A N 1
ATOM 775 C CA . LEU A 1 97 ? -14.000 -9.845 12.286 1.00 89.12 97 LEU A CA 1
ATOM 776 C C . LEU A 1 97 ? -13.960 -8.326 12.493 1.00 89.12 97 LEU A C 1
ATOM 778 O O . LEU A 1 97 ? -14.574 -7.810 13.423 1.00 89.12 97 LEU A O 1
ATOM 782 N N . PHE A 1 98 ? -13.278 -7.599 11.606 1.00 90.06 98 PHE A N 1
ATOM 783 C CA . PHE A 1 98 ? -13.216 -6.142 11.645 1.00 90.06 98 PHE A CA 1
ATOM 784 C C . PHE A 1 98 ? -14.608 -5.507 11.603 1.00 90.06 98 PHE A C 1
ATOM 786 O O . PHE A 1 98 ? -14.916 -4.643 12.425 1.00 90.06 98 PHE A O 1
ATOM 793 N N . ASN A 1 99 ? -15.463 -5.954 10.682 1.00 88.19 99 ASN A N 1
ATOM 794 C CA . ASN A 1 99 ? -16.833 -5.463 10.552 1.00 88.19 99 ASN A CA 1
ATOM 795 C C . ASN A 1 99 ? -17.677 -5.802 11.777 1.00 88.19 99 ASN A C 1
ATOM 797 O O . ASN A 1 99 ? -18.402 -4.938 12.261 1.00 88.19 99 ASN A O 1
ATOM 801 N N . GLY A 1 100 ? -17.540 -7.021 12.306 1.00 87.81 100 GLY A N 1
ATOM 802 C CA . GLY A 1 100 ? -18.231 -7.435 13.527 1.00 87.81 100 GLY A CA 1
ATOM 803 C C . GLY A 1 100 ? -17.859 -6.573 14.735 1.00 87.81 100 GLY A C 1
ATOM 804 O O . GLY A 1 100 ? -18.730 -6.200 15.511 1.00 87.81 100 GLY A O 1
ATOM 805 N N . LEU A 1 101 ? -16.583 -6.197 14.864 1.00 87.38 101 LEU A N 1
ATOM 806 C CA . LEU A 1 101 ? -16.092 -5.387 15.985 1.00 87.38 101 LEU A CA 1
ATOM 807 C C . LEU A 1 101 ? -16.365 -3.885 15.838 1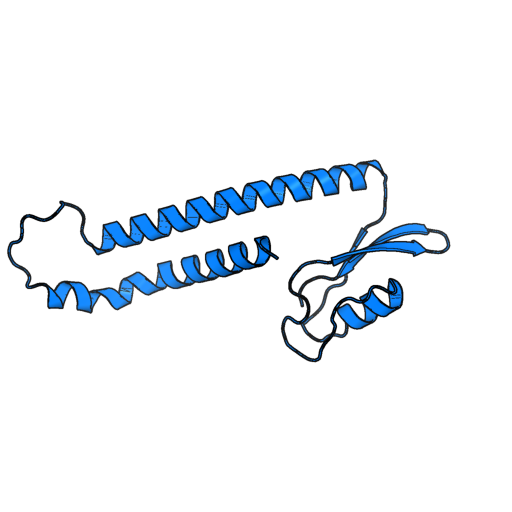.00 87.38 101 LEU A C 1
ATOM 809 O O . LEU A 1 101 ? -16.449 -3.180 16.837 1.00 87.38 101 LEU A O 1
ATOM 813 N N . THR A 1 102 ? -16.444 -3.368 14.611 1.00 83.62 102 THR A N 1
ATOM 814 C CA . THR A 1 102 ? -16.491 -1.913 14.367 1.00 83.62 102 THR A CA 1
ATOM 815 C C . THR A 1 102 ? -17.806 -1.438 13.758 1.00 83.62 102 THR A C 1
ATOM 817 O O . THR A 1 102 ? -17.969 -0.240 13.534 1.00 83.62 102 THR A O 1
ATOM 820 N N . THR A 1 103 ? -18.732 -2.357 13.451 1.00 75.25 103 THR A N 1
ATOM 821 C CA . THR A 1 103 ? -19.932 -2.119 12.618 1.00 75.25 103 THR A CA 1
ATOM 822 C C . THR A 1 103 ? -19.603 -1.355 11.327 1.00 75.25 103 THR A C 1
ATOM 824 O O . THR A 1 103 ? -20.437 -0.661 10.745 1.00 75.25 103 THR A O 1
ATOM 827 N N . ALA A 1 104 ? -18.347 -1.420 10.884 1.00 66.38 104 ALA A N 1
ATOM 828 C CA . ALA A 1 104 ? -17.912 -0.754 9.681 1.00 66.38 104 ALA A CA 1
ATOM 829 C C . ALA A 1 104 ? -18.418 -1.580 8.503 1.00 66.38 104 ALA A C 1
ATOM 831 O O . ALA A 1 104 ? -18.198 -2.781 8.447 1.00 66.38 104 ALA A O 1
ATOM 832 N N . GLY A 1 105 ? -19.087 -0.950 7.544 1.00 71.56 105 GLY A N 1
ATOM 833 C CA . GLY A 1 105 ? -19.444 -1.601 6.283 1.00 71.56 105 GLY A CA 1
ATOM 834 C C . GLY A 1 105 ? -18.229 -1.783 5.368 1.00 71.56 105 GLY A C 1
ATOM 835 O O . GLY A 1 105 ? -18.278 -1.343 4.221 1.00 71.56 105 GLY A O 1
ATOM 836 N N . VAL A 1 106 ? -17.105 -2.325 5.862 1.00 77.25 106 VAL A N 1
ATOM 837 C CA . VAL A 1 106 ? -15.959 -2.634 4.993 1.00 77.25 106 VAL A CA 1
ATOM 838 C C . VAL A 1 106 ? -16.345 -3.814 4.116 1.00 77.25 106 VAL A C 1
ATOM 840 O O . VAL A 1 106 ? -16.934 -4.787 4.577 1.00 77.25 106 VAL A O 1
ATOM 843 N N . TYR A 1 107 ? -16.038 -3.728 2.830 1.00 75.44 107 TYR A N 1
ATOM 844 C CA . TYR A 1 107 ? -16.295 -4.821 1.906 1.00 75.44 107 TYR A CA 1
ATOM 845 C C . TYR A 1 107 ? -15.512 -6.075 2.326 1.00 75.44 107 TYR A C 1
ATOM 847 O O . TYR A 1 107 ? -14.297 -6.020 2.498 1.00 75.44 107 TYR A O 1
ATOM 855 N N . ALA A 1 108 ? -16.213 -7.197 2.485 1.00 75.19 108 ALA A N 1
ATOM 856 C CA . ALA A 1 108 ? -15.635 -8.505 2.765 1.00 75.19 108 ALA A CA 1
ATOM 857 C C . ALA A 1 108 ? -16.224 -9.515 1.773 1.00 75.19 108 ALA A C 1
ATOM 859 O O . ALA A 1 108 ? -17.443 -9.612 1.641 1.00 75.19 108 ALA A O 1
ATOM 860 N N . ALA A 1 109 ? -15.362 -10.240 1.063 1.00 75.88 109 ALA A N 1
ATOM 861 C CA . ALA A 1 109 ? -15.753 -11.244 0.080 1.00 75.88 109 ALA A CA 1
ATOM 862 C C . ALA A 1 109 ? -14.738 -12.391 0.048 1.00 75.88 109 ALA A C 1
ATOM 864 O O . ALA A 1 109 ? -13.566 -12.189 0.379 1.00 75.88 109 ALA A O 1
ATOM 865 N N . ASP A 1 110 ? -15.191 -13.564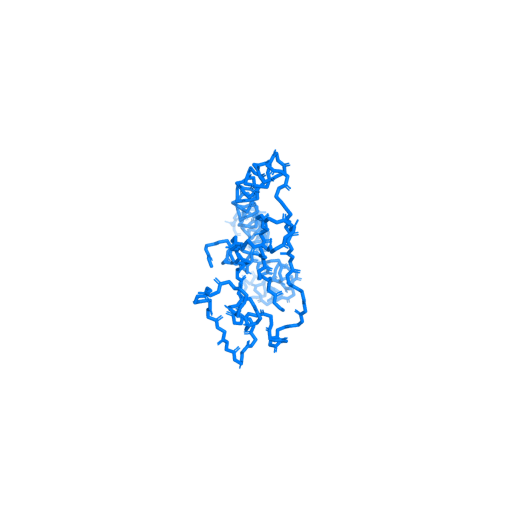 -0.396 1.00 76.06 110 ASP A N 1
ATOM 866 C CA . ASP A 1 110 ? -14.383 -14.774 -0.599 1.00 76.06 110 ASP A CA 1
ATOM 867 C C . ASP A 1 110 ? -13.505 -14.644 -1.858 1.00 76.06 110 ASP A C 1
ATOM 869 O O . ASP A 1 110 ? -13.714 -15.279 -2.891 1.00 76.06 110 ASP A O 1
ATOM 873 N N . GLN A 1 111 ? -12.582 -13.682 -1.817 1.00 76.62 111 GLN A N 1
ATOM 874 C CA . GLN A 1 111 ? -11.682 -13.326 -2.909 1.00 76.62 111 GLN A CA 1
ATOM 875 C C . GLN A 1 111 ? -10.322 -12.908 -2.343 1.00 76.62 111 GLN A C 1
ATOM 877 O O . GLN A 1 111 ? -10.222 -12.231 -1.313 1.00 76.62 111 GLN A O 1
ATOM 882 N N . LEU A 1 112 ? -9.246 -13.273 -3.045 1.00 76.25 112 LEU A N 1
ATOM 883 C CA . LEU A 1 112 ? -7.907 -12.773 -2.732 1.00 76.25 112 LEU A CA 1
ATOM 884 C C . LEU A 1 112 ? -7.891 -11.242 -2.856 1.00 76.25 112 LEU A C 1
ATOM 886 O O . LEU A 1 112 ? -8.439 -10.685 -3.805 1.00 76.25 112 LEU A O 1
ATOM 890 N N . PHE A 1 113 ? -7.242 -10.568 -1.906 1.00 72.75 113 PHE A N 1
ATOM 891 C CA . PHE A 1 113 ? -7.114 -9.105 -1.870 1.00 72.75 113 PHE A CA 1
ATOM 892 C C . PHE A 1 113 ? -8.439 -8.321 -1.801 1.00 72.75 113 PHE A C 1
ATOM 894 O O . PHE A 1 113 ? -8.464 -7.149 -2.179 1.00 72.75 113 PHE A O 1
ATOM 901 N N . ALA A 1 114 ? -9.517 -8.916 -1.264 1.00 70.00 114 ALA A N 1
ATOM 902 C CA . ALA A 1 114 ? -10.776 -8.204 -0.990 1.00 70.00 114 ALA A CA 1
ATOM 903 C C . ALA A 1 114 ? -10.565 -6.904 -0.179 1.00 70.00 114 ALA A C 1
ATOM 905 O O . ALA A 1 114 ? -11.267 -5.917 -0.396 1.00 70.00 114 ALA A O 1
ATOM 906 N N . THR A 1 115 ? -9.529 -6.875 0.668 1.00 69.25 115 THR A N 1
ATOM 907 C CA . THR A 1 115 ? -9.061 -5.683 1.386 1.00 69.25 115 THR A CA 1
ATOM 908 C C . THR A 1 115 ? -7.639 -5.337 0.949 1.00 69.25 115 THR A C 1
ATOM 910 O O . THR A 1 115 ? -6.696 -6.074 1.229 1.00 69.25 115 THR A O 1
ATOM 913 N N . LEU A 1 116 ? -7.486 -4.205 0.255 1.00 71.88 116 LEU A N 1
ATOM 914 C CA . LEU A 1 116 ? -6.218 -3.732 -0.329 1.00 71.88 116 LEU A CA 1
ATOM 915 C C . LEU A 1 116 ? -5.593 -2.551 0.419 1.00 71.88 116 LEU A C 1
ATOM 917 O O . LEU A 1 116 ? -4.384 -2.341 0.357 1.00 71.88 116 LEU A O 1
ATOM 921 N N . ASP A 1 117 ? -6.408 -1.762 1.108 1.00 74.50 117 ASP A N 1
ATOM 922 C CA . ASP A 1 117 ? -5.959 -0.590 1.845 1.00 74.50 117 ASP A CA 1
ATOM 923 C C . ASP A 1 117 ? -6.208 -0.812 3.339 1.00 74.50 117 ASP A C 1
ATOM 925 O O . ASP A 1 117 ? -7.302 -1.248 3.709 1.00 74.50 117 ASP A O 1
ATOM 929 N N . PRO A 1 118 ? -5.231 -0.510 4.216 1.00 76.56 118 PRO A N 1
ATOM 930 C CA . PRO A 1 118 ? -5.437 -0.677 5.640 1.00 76.56 118 PRO A CA 1
ATOM 931 C C . PRO A 1 118 ? -6.541 0.266 6.124 1.00 76.56 118 PRO A C 1
ATOM 933 O O . PRO A 1 118 ? -6.456 1.483 5.926 1.00 76.56 118 PRO A O 1
ATOM 936 N N . THR A 1 119 ? -7.566 -0.288 6.768 1.00 83.62 119 THR A N 1
ATOM 937 C CA . THR A 1 119 ? -8.727 0.476 7.239 1.00 83.62 119 THR A CA 1
ATOM 938 C C . THR A 1 119 ? -8.640 0.666 8.742 1.00 83.62 119 THR A C 1
ATOM 940 O O . THR A 1 119 ? -8.502 -0.300 9.480 1.00 83.62 119 THR A O 1
ATOM 943 N N . LEU A 1 120 ? -8.719 1.919 9.197 1.00 84.94 120 LEU A N 1
ATOM 944 C CA . LEU A 1 120 ? -8.678 2.268 10.617 1.00 84.94 120 LEU A CA 1
ATOM 945 C C . LEU A 1 120 ? -10.076 2.621 11.120 1.00 84.94 120 LEU A C 1
ATOM 947 O O . LEU A 1 120 ? -10.786 3.409 10.484 1.00 84.94 120 LEU A O 1
ATOM 951 N N . ARG A 1 121 ? -10.451 2.095 12.283 1.00 86.75 121 ARG A N 1
ATOM 952 C CA . ARG A 1 121 ? -11.667 2.479 13.007 1.00 86.75 121 ARG A CA 1
ATOM 953 C C . ARG A 1 121 ? -11.373 2.609 14.490 1.00 86.75 121 ARG A C 1
ATOM 955 O O . ARG A 1 121 ? -10.526 1.897 15.020 1.00 86.75 121 ARG A O 1
ATOM 962 N N . ARG A 1 122 ? -12.057 3.550 15.134 1.00 87.06 122 ARG A N 1
ATOM 963 C CA . ARG A 1 122 ? -12.045 3.687 16.587 1.00 87.06 122 ARG A CA 1
ATOM 964 C C . ARG A 1 122 ? -13.144 2.798 17.158 1.00 87.06 122 ARG A C 1
ATOM 966 O O . ARG A 1 122 ? -14.246 2.787 16.619 1.00 87.06 122 ARG A O 1
ATOM 973 N N . LEU A 1 123 ? -12.815 2.086 18.219 1.00 87.69 123 LEU A N 1
ATOM 974 C CA . LEU A 1 123 ? -13.730 1.337 19.065 1.00 87.69 123 LEU A CA 1
ATOM 975 C C . LEU A 1 123 ? -13.511 1.786 20.509 1.00 87.69 123 LEU A C 1
ATOM 977 O O . LEU A 1 123 ? -12.419 2.237 20.848 1.00 87.69 123 LEU A O 1
ATOM 981 N N . ASP A 1 124 ? -14.524 1.643 21.347 1.00 87.00 124 ASP A N 1
ATOM 982 C CA . ASP A 1 124 ? -14.383 1.823 22.787 1.00 87.00 124 ASP A CA 1
ATOM 983 C C . ASP A 1 124 ? -14.539 0.448 23.442 1.00 87.00 124 ASP A C 1
ATOM 985 O O . ASP A 1 124 ? -15.540 -0.239 23.234 1.00 87.00 124 ASP A O 1
ATOM 989 N N . LEU A 1 125 ? -13.512 0.018 24.175 1.00 86.81 125 LEU A N 1
ATOM 990 C CA . LEU A 1 125 ? -13.518 -1.245 24.907 1.00 86.81 125 LEU A CA 1
ATOM 991 C C . LEU A 1 125 ? -13.819 -0.989 26.387 1.00 86.81 125 LEU A C 1
ATOM 993 O O . LEU A 1 125 ? -13.273 -0.033 26.953 1.00 86.81 125 LEU A O 1
ATOM 997 N N . PRO A 1 126 ? -14.616 -1.854 27.042 1.00 83.81 126 PRO A N 1
ATOM 998 C CA . PRO A 1 126 ? -14.712 -1.861 28.497 1.00 83.81 126 PRO A CA 1
ATOM 999 C C . PRO A 1 126 ? -13.305 -1.960 29.104 1.00 83.81 126 PRO A C 1
ATOM 1001 O O . PRO A 1 126 ? -12.469 -2.701 28.593 1.00 83.81 126 PRO A O 1
ATOM 1004 N N . GLU A 1 127 ? -13.034 -1.179 30.152 1.00 83.69 127 GLU A N 1
ATOM 1005 C CA . GLU A 1 127 ? -11.769 -1.145 30.920 1.00 83.69 127 GLU A CA 1
ATOM 1006 C C . GLU A 1 127 ? -10.543 -0.527 30.219 1.00 83.69 127 GLU A C 1
ATOM 1008 O O . GLU A 1 127 ? -9.700 0.061 30.893 1.00 83.69 127 GLU A O 1
ATOM 1013 N N . VAL A 1 128 ? -10.446 -0.585 28.888 1.00 83.06 128 VAL A N 1
ATOM 1014 C CA . VAL A 1 128 ? -9.302 -0.032 28.126 1.00 83.06 128 VAL A CA 1
ATOM 1015 C C . VAL A 1 128 ? -9.605 1.356 27.548 1.00 83.06 128 VAL A C 1
ATOM 1017 O O . VAL A 1 128 ? -8.694 2.149 27.307 1.00 83.06 128 VAL A O 1
ATOM 1020 N N . GLY A 1 129 ? -10.882 1.679 27.336 1.00 85.81 129 GLY A N 1
ATOM 1021 C CA . GLY A 1 129 ? -11.296 2.930 26.709 1.00 85.81 129 GLY A CA 1
ATOM 1022 C C . GLY A 1 129 ? -11.067 2.919 25.190 1.00 85.81 129 GLY A C 1
ATOM 1023 O O . GLY A 1 129 ? -11.239 1.875 24.550 1.00 85.81 129 GLY A O 1
ATOM 1024 N N . PRO A 1 130 ? -10.731 4.065 24.572 1.00 87.12 130 PRO A N 1
ATOM 1025 C CA . PRO A 1 130 ? -10.676 4.174 23.122 1.00 87.12 130 PRO A CA 1
ATOM 1026 C C . PRO A 1 130 ? -9.479 3.438 22.534 1.00 87.12 130 PRO A C 1
ATOM 1028 O O . PRO A 1 130 ? -8.337 3.737 22.860 1.00 87.12 130 PRO A O 1
ATOM 1031 N N . VAL A 1 131 ? -9.738 2.551 21.579 1.00 88.81 131 VAL A N 1
ATOM 1032 C CA . VAL A 1 131 ? -8.733 1.783 20.839 1.00 88.81 131 VAL A CA 1
ATOM 1033 C C . VAL A 1 131 ? -8.939 1.983 19.342 1.00 88.81 131 VAL A C 1
ATOM 1035 O O . VAL A 1 131 ? -10.049 2.202 18.861 1.00 88.81 131 VAL A O 1
ATOM 1038 N N . ILE A 1 132 ? -7.856 1.933 18.571 1.00 88.69 132 ILE A N 1
ATOM 1039 C CA . ILE A 1 132 ? -7.912 1.960 17.109 1.00 88.69 132 ILE A CA 1
ATOM 1040 C C . ILE A 1 132 ? -7.638 0.562 16.573 1.00 88.69 132 ILE A C 1
ATOM 1042 O O . ILE A 1 132 ? -6.547 0.031 16.767 1.00 88.69 132 ILE A O 1
ATOM 1046 N N . LEU A 1 133 ? -8.600 -0.001 15.847 1.00 89.62 133 LEU A N 1
ATOM 1047 C CA . LEU A 1 133 ? -8.441 -1.248 15.112 1.00 89.62 133 LEU A CA 1
ATOM 1048 C C . LEU A 1 133 ? -8.050 -0.953 13.667 1.00 89.62 133 LEU A C 1
ATOM 1050 O O . LEU A 1 133 ? -8.630 -0.080 13.015 1.00 89.62 133 LEU A O 1
ATOM 1054 N N . ALA A 1 134 ? -7.066 -1.697 13.174 1.00 88.44 134 ALA A N 1
ATOM 1055 C CA . ALA A 1 134 ? -6.596 -1.660 11.803 1.00 88.44 134 ALA A CA 1
ATOM 1056 C C . ALA A 1 134 ? -6.845 -3.010 11.120 1.00 88.44 134 ALA A C 1
ATOM 1058 O O . ALA A 1 134 ? -6.246 -4.009 11.521 1.00 88.44 134 ALA A O 1
ATOM 1059 N N . ASP A 1 135 ? -7.670 -3.038 10.072 1.00 88.19 135 ASP A N 1
ATOM 1060 C CA . ASP A 1 135 ? -7.675 -4.165 9.133 1.00 88.19 135 ASP A CA 1
ATOM 1061 C C . ASP A 1 135 ? -6.494 -4.010 8.175 1.00 88.19 135 ASP A C 1
ATOM 1063 O O . ASP A 1 135 ? -6.238 -2.906 7.682 1.00 88.19 135 ASP A O 1
ATOM 1067 N N . THR A 1 136 ? -5.752 -5.088 7.939 1.00 84.44 136 THR A N 1
ATOM 1068 C CA . THR A 1 136 ? -4.577 -5.088 7.062 1.00 84.44 136 THR A CA 1
ATOM 1069 C C . THR A 1 136 ? 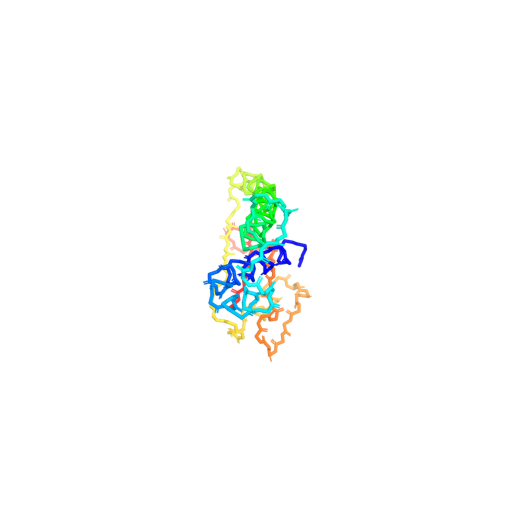-4.800 -5.991 5.857 1.00 84.44 136 THR A C 1
ATOM 1071 O O . THR A 1 136 ? -5.685 -6.846 5.840 1.00 84.44 136 THR A O 1
ATOM 1074 N N . VAL A 1 137 ? -3.986 -5.789 4.822 1.00 80.38 137 VAL A N 1
ATOM 1075 C CA . VAL A 1 137 ? -4.015 -6.648 3.636 1.00 80.38 137 VAL A CA 1
ATOM 1076 C C . VAL A 1 137 ? -3.609 -8.063 4.038 1.00 80.38 137 VAL A C 1
ATOM 1078 O O . VAL A 1 137 ? -2.630 -8.244 4.763 1.00 80.38 137 VAL A O 1
ATOM 1081 N N . GLY A 1 138 ? -4.398 -9.041 3.590 1.00 66.94 138 GLY A N 1
ATOM 1082 C CA . GLY A 1 138 ? -4.096 -10.463 3.751 1.00 66.94 138 GLY A CA 1
ATOM 1083 C C . GLY A 1 138 ? -3.140 -11.018 2.723 1.00 66.94 138 GLY A C 1
ATOM 1084 O O . GLY A 1 138 ? -3.005 -10.385 1.655 1.00 66.94 138 GLY A O 1
#

Sequence (138 aa):
THEGKLQVELAQLRHMSTRLVRGWTHLERQKGGIGLRGPGETQLETDRRLLRARIKSIVGRLEKVRRQREQGRRSRRRAEVPTVALVGYTNAGKSTLFNGLTTAGVYAADQLFATLDPTLRRLDLPEVGPVILADTVG

Radius of gyration: 23.06 Å; chains: 1; bounding box: 46×29×71 Å

pLDDT: mean 79.74, std 11.69, range [48.75, 95.5]

Secondary structure (DSSP, 8-state):
-HHHHHHHHHHHHHHHHHHHHHHTHHHHHHT-SS-----SS-HHHHHHHHHHHHHHHHHHHHHHHHHHHHHHHHHHHHTT--EEEE---TTSSHHHHHHHHH-------SSTTS--S-EEEEEEETTTEEEEEEE---

Foldseek 3Di:
DVLLVLVVVLVVLVVVLVVVVPPCVVVCVVPDPDDDPDDPADPVRVVNVVSVVSNVVSVVVNVVVVVVVVVVVVVCVVVVAAEEEDDDAFPPCLVVVVCVQAVDPQQDDPDQCSDRDWDWGWDQDPPRGIHIYIYDHD